Protein AF-A0A183AAL3-F1 (afdb_monomer_lite)

Secondary structure (DSSP, 8-state):
----HHHHHHHHHHHHHH--HHHHHHHHHHHHHHHHHHHHHHHHHHHTT--EEETTEEEEE--GGG-S-GGGGSHHHHHHHHHHHHHHHHHH-TT--SPEEEEEEEETTEEEEEEE-

pLDDT: mean 75.65, std 17.22, range [31.64, 94.56]

Organism: NCBI:txid27848

Sequence (117 aa):
MDADPMENFQHALDTLSCWSCSSLDAEMTRAQLHLASVASQVRNLLDTDEVVAFGPFLYVYIRKTSLVTIALCNPLSLAILSKYVLMAKAAVRPKLVSYTFSVEYMRHPFFYSLTAQ

Foldseek 3Di:
DCDPPVVVVVLVVVCVVVVDPVSVVVVVVVVVVLVVQLVVLLVVCVVVVQFDDDDLEIEHEADPVNRSDPVCVDPVNVLVSQVVNVVVVCVVDVPNDRGWYWYWYDDPPDTDTDTDD

Radius of gyration: 16.29 Å; chains: 1; bounding box: 38×29×44 Å

Structure (mmCIF, N/CA/C/O backbone):
data_AF-A0A183AAL3-F1
#
_entry.id   AF-A0A183AAL3-F1
#
loop_
_atom_site.group_PDB
_atom_site.id
_atom_site.type_symbol
_atom_site.label_atom_id
_atom_site.label_alt_id
_atom_site.label_comp_id
_atom_site.label_asym_id
_atom_site.label_entity_id
_atom_site.label_seq_id
_atom_site.pdbx_PDB_ins_code
_atom_site.Cartn_x
_atom_site.Cartn_y
_atom_site.Cartn_z
_atom_site.occupancy
_atom_site.B_iso_or_equiv
_atom_site.auth_seq_id
_atom_site.auth_comp_id
_atom_site.auth_asym_id
_atom_site.auth_atom_id
_atom_site.pdbx_PDB_model_num
ATOM 1 N N . MET A 1 1 ? 6.195 -11.731 -10.150 1.00 43.50 1 MET A N 1
ATOM 2 C CA . MET A 1 1 ? 7.635 -12.033 -10.190 1.00 43.50 1 MET A CA 1
ATOM 3 C C . MET A 1 1 ? 8.205 -11.558 -8.874 1.00 43.50 1 MET A C 1
ATOM 5 O O . MET A 1 1 ? 8.212 -10.358 -8.643 1.00 43.50 1 MET A O 1
ATOM 9 N N . ASP A 1 2 ? 8.565 -12.487 -7.993 1.00 50.59 2 ASP A N 1
ATOM 10 C CA . ASP A 1 2 ? 9.332 -12.185 -6.784 1.00 50.59 2 ASP A CA 1
ATOM 11 C C . ASP A 1 2 ? 10.801 -12.014 -7.209 1.00 50.59 2 ASP A C 1
ATOM 13 O O . ASP A 1 2 ? 11.591 -12.946 -7.100 1.00 50.59 2 ASP A O 1
ATOM 17 N N . ALA A 1 3 ? 11.131 -10.872 -7.822 1.00 61.12 3 ALA A N 1
ATOM 18 C CA . ALA A 1 3 ? 12.526 -10.499 -8.061 1.00 61.12 3 ALA A CA 1
ATOM 19 C C . ALA A 1 3 ? 13.201 -10.212 -6.713 1.00 61.12 3 ALA A C 1
ATOM 21 O O . ALA A 1 3 ? 12.529 -9.757 -5.775 1.00 61.12 3 ALA A O 1
ATOM 22 N N . ASP A 1 4 ? 14.498 -10.495 -6.604 1.00 80.00 4 ASP A N 1
ATOM 23 C CA . ASP A 1 4 ? 15.237 -10.301 -5.359 1.00 80.00 4 ASP A CA 1
ATOM 24 C C . ASP A 1 4 ? 15.115 -8.832 -4.891 1.00 80.00 4 ASP A C 1
ATOM 26 O O . ASP A 1 4 ? 15.144 -7.914 -5.718 1.00 80.00 4 ASP A O 1
ATOM 30 N N . PRO A 1 5 ? 14.924 -8.546 -3.587 1.00 78.62 5 PRO A N 1
ATOM 31 C CA . PRO A 1 5 ? 14.786 -7.171 -3.111 1.00 78.62 5 PRO A CA 1
ATOM 32 C C . PRO A 1 5 ? 15.950 -6.258 -3.514 1.00 78.62 5 PRO A C 1
ATOM 34 O O . PRO A 1 5 ? 15.714 -5.071 -3.745 1.00 78.62 5 PRO A O 1
ATOM 37 N N . MET A 1 6 ? 17.173 -6.794 -3.637 1.00 85.38 6 MET A N 1
ATOM 38 C CA . MET A 1 6 ? 18.329 -6.027 -4.101 1.00 85.38 6 MET A CA 1
ATOM 39 C C . MET A 1 6 ? 18.199 -5.665 -5.582 1.00 85.38 6 MET A C 1
ATOM 41 O O . MET A 1 6 ? 18.459 -4.525 -5.955 1.00 85.38 6 MET A O 1
ATOM 45 N N . GLU A 1 7 ? 17.734 -6.595 -6.417 1.00 86.19 7 GLU A N 1
ATOM 46 C CA . GLU A 1 7 ? 17.480 -6.344 -7.841 1.00 86.19 7 GLU A CA 1
ATOM 47 C C . GLU A 1 7 ? 16.383 -5.295 -8.039 1.00 86.19 7 GLU A C 1
ATOM 49 O O . GLU A 1 7 ? 16.533 -4.397 -8.864 1.00 86.19 7 GLU A O 1
ATOM 54 N N . ASN A 1 8 ? 15.309 -5.346 -7.244 1.00 82.44 8 ASN A N 1
ATOM 55 C CA . ASN A 1 8 ? 14.252 -4.331 -7.288 1.00 82.44 8 ASN A CA 1
ATOM 56 C C . ASN A 1 8 ? 14.767 -2.946 -6.879 1.00 82.44 8 ASN A C 1
ATOM 58 O O . ASN A 1 8 ? 14.385 -1.940 -7.477 1.00 82.44 8 ASN A O 1
ATOM 62 N N . PHE A 1 9 ? 15.627 -2.884 -5.859 1.00 85.94 9 PHE A N 1
ATOM 63 C CA . PHE A 1 9 ? 16.234 -1.630 -5.422 1.00 85.94 9 PHE A CA 1
ATOM 64 C C . PHE A 1 9 ? 17.185 -1.069 -6.482 1.00 85.94 9 PHE A C 1
ATOM 66 O O . PHE A 1 9 ? 17.091 0.110 -6.823 1.00 85.94 9 PHE A O 1
ATOM 73 N N . GLN A 1 10 ? 18.044 -1.917 -7.051 1.00 87.50 10 GLN A N 1
ATOM 74 C CA . GLN A 1 10 ? 18.946 -1.529 -8.129 1.00 87.50 10 GLN A CA 1
ATOM 75 C C . GLN A 1 10 ? 18.162 -1.060 -9.360 1.00 87.50 10 GLN A C 1
ATOM 77 O O . GLN A 1 10 ? 18.443 0.011 -9.880 1.00 87.50 10 GLN A O 1
ATOM 82 N N . HIS A 1 11 ? 17.104 -1.771 -9.757 1.00 84.44 11 HIS A N 1
ATOM 83 C CA . HIS A 1 11 ? 16.222 -1.359 -10.851 1.00 84.44 11 HIS A CA 1
ATOM 84 C C . HIS A 1 11 ? 15.557 0.001 -10.583 1.00 84.44 11 HIS A C 1
ATOM 86 O O . HIS A 1 11 ? 15.438 0.833 -11.485 1.00 84.44 11 HIS A O 1
ATOM 92 N N . ALA A 1 12 ? 15.120 0.257 -9.346 1.00 84.06 12 ALA A N 1
ATOM 93 C CA . ALA A 1 12 ? 14.565 1.554 -8.969 1.00 84.06 12 ALA A CA 1
ATOM 94 C C . ALA A 1 12 ? 15.617 2.675 -9.069 1.00 84.06 12 ALA A C 1
ATOM 96 O O . ALA A 1 12 ? 15.308 3.754 -9.574 1.00 84.06 12 ALA A O 1
ATOM 97 N N . LEU A 1 13 ? 16.863 2.417 -8.655 1.00 86.12 13 LEU A N 1
ATOM 98 C CA . LEU A 1 13 ? 17.979 3.353 -8.828 1.00 86.12 13 LEU A CA 1
ATOM 99 C C . LEU A 1 13 ? 18.319 3.584 -10.303 1.00 86.12 13 LEU A C 1
ATOM 101 O O . LEU A 1 13 ? 18.522 4.726 -10.708 1.00 86.12 13 LEU A O 1
ATOM 105 N N . ASP A 1 14 ? 18.330 2.528 -11.110 1.00 84.31 14 ASP A N 1
ATOM 106 C CA . ASP A 1 14 ? 18.637 2.608 -12.536 1.00 84.31 14 ASP A CA 1
ATOM 107 C C . ASP A 1 14 ? 17.552 3.378 -13.298 1.00 84.31 14 ASP A C 1
ATOM 109 O O . ASP A 1 14 ? 17.842 4.178 -14.187 1.00 84.31 14 ASP A O 1
ATOM 113 N N . THR A 1 15 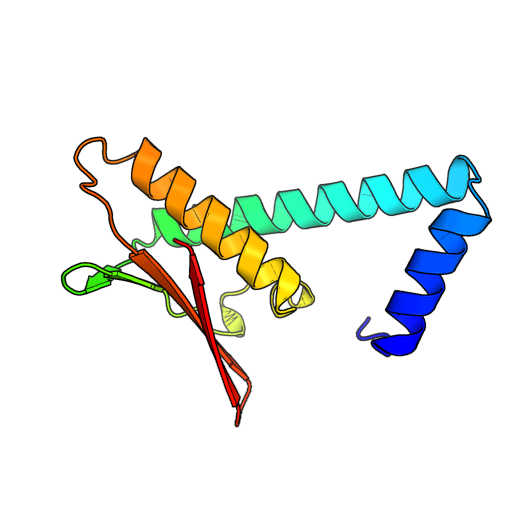? 16.290 3.240 -12.885 1.00 81.12 15 THR A N 1
ATOM 114 C CA . THR A 1 15 ? 15.187 4.058 -13.411 1.00 81.12 15 THR A CA 1
ATOM 115 C C . THR A 1 15 ? 15.435 5.548 -13.140 1.00 81.12 15 THR A C 1
ATOM 117 O O . THR A 1 15 ? 15.222 6.391 -14.015 1.00 81.12 15 THR A O 1
ATOM 120 N N . LEU A 1 16 ? 15.942 5.877 -11.947 1.00 78.69 16 LEU A N 1
ATOM 121 C CA . LEU A 1 16 ? 16.290 7.244 -11.550 1.00 78.69 16 LEU A CA 1
ATOM 122 C C . LEU A 1 16 ? 17.592 7.760 -12.170 1.00 78.69 16 LEU A C 1
ATOM 124 O O . LEU A 1 16 ? 17.807 8.969 -12.160 1.00 78.69 16 LEU A O 1
ATOM 128 N N . SER A 1 17 ? 18.464 6.903 -12.694 1.00 80.00 17 SER A N 1
ATOM 129 C CA . SER A 1 17 ? 19.690 7.336 -13.371 1.00 80.00 17 SER A CA 1
ATOM 130 C C . SER A 1 17 ? 19.491 7.496 -14.878 1.00 80.00 17 SER A C 1
ATOM 132 O O . SER A 1 17 ? 20.090 8.382 -15.484 1.00 80.00 17 SER A O 1
ATOM 134 N N . CYS A 1 18 ? 18.618 6.683 -15.483 1.00 67.75 18 CYS A N 1
ATOM 135 C CA . CYS A 1 18 ? 18.502 6.592 -16.936 1.00 67.75 18 CYS A CA 1
ATOM 136 C C . CYS A 1 18 ? 17.393 7.461 -17.551 1.00 67.75 18 CYS A C 1
ATOM 138 O O . CYS A 1 18 ? 17.384 7.561 -18.774 1.00 67.75 18 CYS A O 1
ATOM 140 N N . TRP A 1 19 ? 16.473 8.042 -16.753 1.00 67.00 19 TRP A N 1
ATOM 141 C CA . TRP A 1 19 ? 15.388 9.004 -17.104 1.00 67.00 19 TRP A CA 1
ATOM 142 C C . TRP A 1 19 ? 14.908 8.970 -18.567 1.00 67.00 19 TRP A C 1
ATOM 144 O O . TRP A 1 19 ? 14.694 9.998 -19.212 1.00 67.00 19 TRP A O 1
ATOM 154 N N . SER A 1 20 ? 14.723 7.774 -19.120 1.00 66.94 20 SER A N 1
ATOM 155 C CA . SER A 1 20 ? 14.194 7.621 -20.466 1.00 66.94 20 SER A CA 1
ATOM 156 C C . SER A 1 20 ? 12.677 7.636 -20.362 1.00 66.94 20 SER A C 1
ATOM 158 O O . SER A 1 20 ? 12.097 6.947 -19.521 1.00 66.94 20 SER A O 1
ATOM 160 N N . CYS A 1 21 ? 12.026 8.437 -21.208 1.00 65.56 21 CYS A N 1
ATOM 161 C CA . CYS A 1 21 ? 10.569 8.600 -21.190 1.00 65.56 21 CYS A CA 1
ATOM 162 C C . CYS A 1 21 ? 9.844 7.243 -21.266 1.00 65.56 21 CYS A C 1
ATOM 164 O O . CYS A 1 21 ? 8.891 7.006 -20.534 1.00 65.56 21 CYS A O 1
ATOM 166 N N . SER A 1 22 ? 10.365 6.309 -22.069 1.00 73.19 22 SER A N 1
ATOM 167 C CA . SER A 1 22 ? 9.807 4.963 -22.235 1.00 73.19 22 SER A CA 1
ATOM 168 C C . SER A 1 22 ? 9.910 4.085 -20.983 1.00 73.19 22 SER A C 1
ATOM 170 O O . SER A 1 22 ? 8.973 3.346 -20.683 1.00 73.19 22 SER A O 1
ATOM 172 N N . SER A 1 23 ? 11.018 4.155 -20.237 1.00 71.81 23 SER A N 1
ATOM 173 C CA . SER A 1 23 ? 11.159 3.427 -18.969 1.00 71.81 23 SER A CA 1
ATOM 174 C C . SER A 1 23 ? 10.253 4.018 -17.890 1.00 71.81 23 SER A C 1
ATOM 176 O O . SER A 1 23 ? 9.679 3.280 -17.092 1.00 71.81 23 SER A O 1
ATOM 178 N N . LEU A 1 24 ? 10.099 5.343 -17.875 1.00 80.75 24 LEU A N 1
ATOM 179 C CA . LEU A 1 24 ? 9.270 6.038 -16.897 1.00 80.75 24 LEU A CA 1
ATOM 180 C C . LEU A 1 24 ? 7.772 5.781 -17.124 1.00 80.75 24 LEU A C 1
ATOM 182 O O . LEU A 1 24 ? 7.050 5.536 -16.161 1.00 80.75 24 LEU A O 1
ATOM 186 N N . ASP A 1 25 ? 7.312 5.753 -18.377 1.00 85.75 25 ASP A N 1
ATOM 187 C CA . ASP A 1 25 ? 5.919 5.431 -18.718 1.00 85.75 25 ASP A CA 1
ATOM 188 C C . ASP A 1 25 ? 5.534 4.005 -18.297 1.00 85.75 25 ASP A C 1
ATOM 190 O O . ASP A 1 25 ? 4.434 3.765 -17.781 1.00 85.75 25 ASP A O 1
ATOM 194 N N . ALA A 1 26 ? 6.454 3.049 -18.465 1.00 84.44 26 ALA A N 1
ATOM 195 C CA . ALA A 1 26 ? 6.255 1.674 -18.020 1.00 84.44 26 ALA A CA 1
ATOM 196 C C . ALA A 1 26 ? 6.119 1.587 -16.489 1.00 84.44 26 ALA A C 1
ATOM 198 O O . ALA A 1 26 ? 5.189 0.947 -15.988 1.00 84.44 26 ALA A O 1
ATOM 199 N N . GLU A 1 27 ? 6.988 2.273 -15.741 1.00 85.94 27 GLU A N 1
ATOM 200 C CA . GLU A 1 27 ? 6.906 2.324 -14.277 1.00 85.94 27 GLU A CA 1
ATOM 201 C C . GLU A 1 27 ? 5.672 3.085 -13.783 1.00 85.94 27 GLU A C 1
ATOM 203 O O . GLU A 1 27 ? 5.026 2.660 -12.824 1.00 85.94 27 GLU A O 1
ATOM 208 N N . MET A 1 28 ? 5.261 4.153 -14.470 1.00 8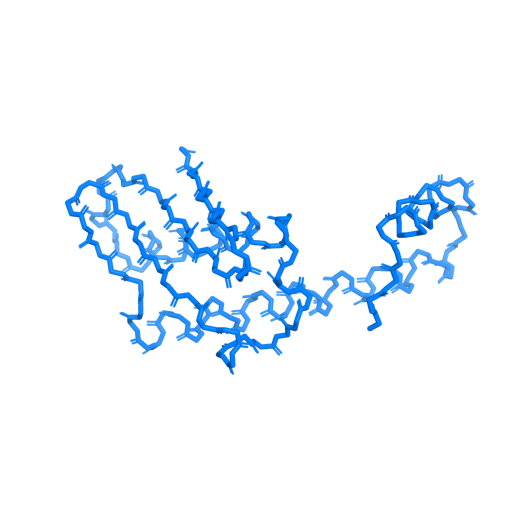8.50 28 MET A N 1
ATOM 209 C CA . MET A 1 28 ? 4.042 4.885 -14.128 1.00 88.50 28 MET A CA 1
ATOM 210 C C . MET A 1 28 ? 2.793 4.025 -14.351 1.00 88.50 28 MET A C 1
ATOM 212 O O . MET A 1 28 ? 1.895 4.004 -13.507 1.00 88.50 28 MET A O 1
ATOM 216 N N . THR A 1 29 ? 2.768 3.235 -15.427 1.00 91.12 29 THR A N 1
ATOM 217 C CA . THR A 1 29 ? 1.709 2.247 -15.674 1.00 91.12 29 THR A CA 1
ATOM 218 C C . THR A 1 29 ? 1.680 1.182 -14.570 1.00 91.12 29 THR A C 1
ATOM 220 O O . THR A 1 29 ? 0.612 0.859 -14.043 1.00 91.12 29 THR A O 1
ATOM 223 N N . ARG A 1 30 ? 2.844 0.666 -14.145 1.00 87.62 30 ARG A N 1
ATOM 224 C CA . ARG A 1 30 ? 2.940 -0.276 -13.011 1.00 87.62 30 ARG A CA 1
ATOM 225 C C . ARG A 1 30 ? 2.431 0.345 -11.710 1.00 87.62 30 ARG A C 1
ATOM 227 O O . ARG A 1 30 ? 1.674 -0.304 -10.986 1.00 87.62 30 ARG A O 1
ATOM 234 N N . ALA A 1 31 ? 2.785 1.598 -11.432 1.00 89.69 31 ALA A N 1
ATOM 235 C CA . ALA A 1 31 ? 2.320 2.323 -10.253 1.00 89.69 31 ALA A CA 1
ATOM 236 C C . ALA A 1 31 ? 0.793 2.511 -10.260 1.00 89.69 31 ALA A C 1
ATOM 238 O O . ALA A 1 31 ? 0.142 2.282 -9.240 1.00 89.69 31 ALA A O 1
ATOM 239 N N . GLN A 1 32 ? 0.199 2.845 -11.410 1.00 93.31 32 GLN A N 1
ATOM 240 C CA . GLN A 1 32 ? -1.256 2.950 -11.561 1.00 93.31 32 GLN A CA 1
ATOM 241 C C . GLN A 1 32 ? -1.963 1.616 -11.296 1.00 93.31 32 GLN A C 1
ATOM 243 O O . GLN A 1 32 ? -2.945 1.580 -10.554 1.00 93.31 32 GLN A O 1
ATOM 248 N N . LEU A 1 33 ? -1.446 0.507 -11.834 1.00 92.75 33 LEU A N 1
ATOM 249 C CA . LEU A 1 33 ? -1.984 -0.833 -11.569 1.00 92.75 33 LEU A CA 1
ATOM 250 C C . LEU A 1 33 ? -1.861 -1.219 -10.088 1.00 92.75 33 LEU A C 1
ATOM 252 O O . LEU A 1 33 ? -2.778 -1.824 -9.519 1.00 92.75 33 LEU A O 1
ATOM 256 N N . HIS A 1 34 ? -0.753 -0.846 -9.443 1.00 91.56 34 HIS A N 1
ATOM 257 C CA . HIS A 1 34 ? -0.566 -1.065 -8.012 1.00 91.56 34 HIS A CA 1
ATOM 258 C C . HIS A 1 34 ? -1.592 -0.279 -7.187 1.00 91.56 34 HIS A C 1
ATOM 260 O O . HIS A 1 34 ? -2.254 -0.855 -6.325 1.00 91.56 34 HIS A O 1
ATOM 266 N N . LEU A 1 35 ? -1.797 1.004 -7.497 1.00 92.06 35 LEU A N 1
ATOM 267 C CA . LEU A 1 35 ? -2.797 1.845 -6.836 1.00 92.06 35 LEU A CA 1
ATOM 268 C C . LEU A 1 35 ? -4.227 1.348 -7.070 1.00 92.06 35 LEU A C 1
ATOM 270 O O . LEU A 1 35 ? -5.022 1.325 -6.132 1.00 92.06 35 LEU A O 1
ATOM 274 N N . ALA A 1 36 ? -4.554 0.890 -8.280 1.00 94.19 36 ALA A N 1
ATOM 275 C CA . ALA A 1 36 ? -5.848 0.276 -8.569 1.00 94.19 36 ALA A CA 1
ATOM 276 C C . ALA A 1 36 ? -6.075 -0.987 -7.721 1.00 94.19 36 ALA A C 1
ATOM 278 O O . ALA A 1 36 ? -7.161 -1.185 -7.173 1.00 94.19 36 ALA A O 1
ATOM 279 N N . SER A 1 37 ? -5.031 -1.803 -7.542 1.00 93.06 37 SER A N 1
ATOM 280 C CA . SER A 1 37 ? -5.076 -2.987 -6.678 1.00 93.06 37 SER A CA 1
ATOM 281 C C . SER A 1 37 ? -5.267 -2.614 -5.203 1.00 93.06 37 SER A C 1
ATOM 283 O O . SER A 1 37 ? -6.078 -3.239 -4.521 1.00 93.06 37 SER A O 1
ATOM 285 N N . VAL A 1 38 ? -4.580 -1.569 -4.718 1.00 92.88 38 VAL A N 1
ATOM 286 C CA . VAL A 1 38 ? -4.778 -1.019 -3.363 1.00 92.88 38 VAL A CA 1
ATOM 287 C C . VAL A 1 38 ? -6.221 -0.552 -3.189 1.00 92.88 38 VAL A C 1
ATOM 289 O O . VAL A 1 38 ? -6.881 -0.965 -2.242 1.00 92.88 38 VAL A O 1
ATOM 292 N N . ALA A 1 39 ? -6.744 0.258 -4.110 1.00 93.19 39 ALA A N 1
ATOM 293 C CA . ALA A 1 39 ? -8.107 0.776 -4.033 1.00 93.19 39 ALA A CA 1
ATOM 294 C C . ALA A 1 39 ? -9.157 -0.346 -4.043 1.00 93.19 39 ALA A C 1
ATOM 296 O O . ALA A 1 39 ? -10.119 -0.301 -3.273 1.00 93.19 39 ALA A O 1
ATOM 297 N N . SER A 1 40 ? -8.952 -1.378 -4.868 1.00 94.56 40 SER A N 1
ATOM 298 C CA . SER A 1 40 ? -9.804 -2.568 -4.874 1.00 94.56 40 SER A CA 1
ATOM 299 C C . SER A 1 40 ? -9.745 -3.315 -3.543 1.00 94.56 40 SER A C 1
ATOM 301 O O . SER A 1 40 ? -10.785 -3.723 -3.036 1.00 94.56 40 SER A O 1
ATOM 303 N N . GLN A 1 41 ? -8.555 -3.476 -2.955 1.00 93.25 41 GLN A N 1
ATOM 304 C CA . GLN A 1 41 ? -8.414 -4.130 -1.657 1.00 93.25 41 GLN A CA 1
ATOM 305 C C . GLN A 1 41 ? -9.103 -3.330 -0.549 1.00 93.25 41 GLN A C 1
ATOM 307 O O . GLN A 1 41 ? -9.815 -3.916 0.260 1.00 93.25 41 GLN A O 1
ATOM 312 N N . VAL A 1 42 ? -8.928 -2.004 -0.519 1.00 92.81 42 VAL A N 1
ATOM 313 C CA . VAL A 1 42 ? -9.599 -1.122 0.448 1.00 92.81 42 VAL A CA 1
ATOM 314 C C . VAL A 1 42 ? -11.107 -1.288 0.342 1.00 92.81 42 VAL A C 1
ATOM 316 O O . VAL A 1 42 ? -11.756 -1.521 1.354 1.00 92.81 42 VAL A O 1
ATOM 319 N N . ARG A 1 43 ? -11.659 -1.226 -0.875 1.00 91.88 43 ARG A N 1
ATOM 320 C CA . ARG A 1 43 ? -13.093 -1.420 -1.101 1.00 91.88 43 ARG A CA 1
ATOM 321 C C . ARG A 1 43 ? -13.569 -2.762 -0.556 1.00 91.88 43 ARG A C 1
ATOM 323 O O . ARG A 1 43 ? -14.497 -2.772 0.238 1.00 91.88 43 ARG A O 1
ATOM 330 N N . ASN A 1 44 ? -12.882 -3.854 -0.895 1.00 91.94 44 ASN A N 1
ATOM 331 C CA . ASN A 1 44 ? -13.239 -5.185 -0.404 1.00 91.94 44 ASN A CA 1
ATOM 332 C C . ASN A 1 44 ? -13.289 -5.225 1.130 1.00 91.94 44 ASN A C 1
ATOM 334 O O . ASN A 1 44 ? -14.266 -5.712 1.679 1.00 91.94 44 ASN A O 1
ATOM 338 N N . LEU A 1 45 ? -12.283 -4.663 1.813 1.00 90.25 45 LEU A N 1
ATOM 339 C CA . LEU A 1 45 ? -12.225 -4.627 3.282 1.00 90.25 45 LEU A CA 1
ATOM 340 C C . LEU A 1 45 ? -13.336 -3.778 3.919 1.00 90.25 45 LEU A C 1
ATOM 342 O O . LEU A 1 45 ? -13.748 -4.039 5.050 1.00 90.25 45 LEU A O 1
ATOM 346 N N . LEU A 1 46 ? -13.788 -2.729 3.229 1.00 88.69 46 LEU A N 1
ATOM 347 C CA . LEU A 1 46 ? -14.899 -1.898 3.690 1.00 88.69 46 LEU A CA 1
ATOM 348 C C . LEU A 1 46 ? -16.245 -2.585 3.468 1.00 88.69 46 LEU A C 1
ATOM 350 O O . LEU A 1 46 ? -17.079 -2.548 4.370 1.00 88.69 46 LEU A O 1
ATOM 354 N N . ASP A 1 47 ? -16.428 -3.209 2.305 1.00 89.56 47 ASP A N 1
ATOM 355 C CA . ASP A 1 47 ? -17.671 -3.869 1.900 1.00 89.56 47 ASP A CA 1
ATOM 356 C C . ASP A 1 47 ? -17.942 -5.133 2.731 1.00 89.56 47 ASP A C 1
ATOM 358 O O . ASP A 1 47 ? -19.094 -5.431 3.038 1.00 89.56 47 ASP A O 1
ATOM 362 N N . THR A 1 48 ? -16.894 -5.857 3.143 1.00 86.19 48 THR A N 1
ATOM 363 C CA . THR A 1 48 ? -17.006 -7.039 4.017 1.00 86.19 48 THR A CA 1
ATOM 364 C C . THR A 1 48 ? -17.017 -6.709 5.512 1.00 86.19 48 THR A C 1
ATOM 366 O O . THR A 1 48 ? -17.132 -7.617 6.331 1.00 86.19 48 THR A O 1
ATOM 369 N N . ASP A 1 49 ? -16.892 -5.428 5.875 1.00 82.50 49 ASP A N 1
ATOM 370 C CA . ASP A 1 49 ? -16.739 -4.929 7.249 1.00 82.50 49 ASP A CA 1
ATOM 371 C C . ASP A 1 49 ? -15.664 -5.671 8.076 1.00 82.50 49 ASP A C 1
ATOM 373 O O . ASP A 1 49 ? -15.775 -5.818 9.290 1.00 82.50 49 ASP A O 1
ATOM 377 N N . GLU A 1 50 ? -14.579 -6.110 7.425 1.00 83.38 50 GLU A N 1
ATOM 378 C CA . GLU A 1 50 ? -13.471 -6.831 8.080 1.00 83.38 50 GLU A CA 1
ATOM 379 C C . GLU A 1 50 ? -12.590 -5.933 8.965 1.00 83.38 50 GLU A C 1
ATOM 381 O O . GLU A 1 50 ? -11.773 -6.417 9.751 1.00 83.38 50 GLU A O 1
ATOM 386 N N . VAL A 1 51 ? -12.744 -4.614 8.848 1.00 84.38 51 VAL A N 1
ATOM 387 C CA . VAL A 1 51 ? -12.024 -3.635 9.666 1.00 84.38 51 VAL A CA 1
ATOM 388 C C . VAL A 1 51 ? -12.806 -3.382 10.951 1.00 84.38 51 VAL A C 1
ATOM 390 O O . VAL A 1 51 ? -13.803 -2.653 10.958 1.00 84.38 51 VAL A O 1
ATOM 393 N N . VAL A 1 52 ? -12.311 -3.948 12.046 1.00 82.44 52 VAL A N 1
ATOM 394 C CA . VAL A 1 52 ? -12.956 -3.945 13.360 1.00 82.44 52 VAL A CA 1
ATOM 395 C C . VAL A 1 52 ? -12.294 -2.955 14.315 1.00 82.44 52 VAL A C 1
ATOM 397 O O . VAL A 1 52 ? -11.081 -2.757 14.299 1.00 82.44 52 VAL A O 1
ATOM 400 N N . ALA A 1 53 ? -13.097 -2.322 15.171 1.00 79.44 53 ALA A N 1
ATOM 401 C CA . ALA A 1 53 ? -12.597 -1.472 16.248 1.00 79.44 53 ALA A CA 1
ATOM 402 C C . ALA A 1 53 ? -12.363 -2.305 17.511 1.00 79.44 53 ALA A C 1
ATOM 404 O O . ALA A 1 53 ? -13.267 -2.990 17.988 1.00 79.44 53 ALA A O 1
ATOM 405 N N . PHE A 1 54 ? -11.162 -2.212 18.068 1.00 77.88 54 PHE A N 1
ATOM 406 C CA . PHE A 1 54 ? -10.770 -2.848 19.315 1.00 77.88 54 PHE A CA 1
ATOM 407 C C . PHE A 1 54 ? -10.351 -1.773 20.324 1.00 77.88 54 PHE A C 1
ATOM 409 O O . PHE A 1 54 ? -9.184 -1.396 20.438 1.00 77.88 54 PHE A O 1
ATOM 416 N N . GLY A 1 55 ? -11.339 -1.217 21.032 1.00 77.88 55 GLY A N 1
ATOM 417 C CA . GLY A 1 55 ? -11.123 -0.095 21.948 1.00 77.88 55 GLY A CA 1
ATOM 418 C C . GLY A 1 55 ? -10.674 1.165 21.191 1.00 77.88 55 GLY A C 1
ATOM 419 O O . GLY A 1 55 ? -11.419 1.617 20.323 1.00 77.88 55 GLY A O 1
ATOM 420 N N . PRO A 1 56 ? -9.495 1.747 21.493 1.00 78.25 56 PRO A N 1
ATOM 421 C CA . PRO A 1 56 ? -8.985 2.940 20.812 1.00 78.25 56 PRO A CA 1
ATOM 422 C C . PRO A 1 56 ? -8.224 2.628 19.509 1.00 78.25 56 PRO A C 1
ATOM 424 O O . PRO A 1 56 ? -7.662 3.539 18.897 1.00 78.25 56 PRO A O 1
ATOM 427 N N . PHE A 1 57 ? -8.206 1.364 19.072 1.00 78.31 57 PHE A N 1
ATOM 428 C CA . PHE A 1 57 ? -7.505 0.937 17.866 1.00 78.31 57 PHE A CA 1
ATOM 429 C C . PHE A 1 57 ? -8.453 0.375 16.816 1.00 78.31 57 PHE A C 1
ATOM 431 O O . PHE A 1 57 ? -9.490 -0.207 17.133 1.00 78.31 57 PHE A O 1
ATOM 438 N N . LEU A 1 58 ? -8.068 0.514 15.556 1.00 81.44 58 LEU A N 1
ATOM 439 C CA . LEU A 1 58 ? -8.678 -0.203 14.444 1.00 81.44 58 LEU A CA 1
ATOM 440 C C . LEU A 1 58 ? -7.748 -1.328 14.002 1.00 81.44 58 LEU A C 1
ATOM 442 O O . LEU A 1 58 ? -6.536 -1.133 13.908 1.00 81.44 58 LEU A O 1
ATOM 446 N N . TYR A 1 59 ? -8.337 -2.481 13.717 1.00 83.75 59 TYR A N 1
ATOM 447 C CA . TYR A 1 59 ? -7.640 -3.710 13.390 1.00 83.75 59 TYR A CA 1
ATOM 448 C C . TYR A 1 59 ? -8.230 -4.353 12.139 1.00 83.75 59 T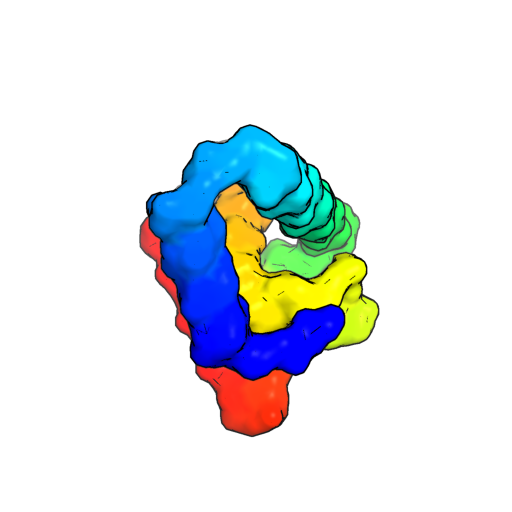YR A C 1
ATOM 450 O O . TYR A 1 59 ? -9.446 -4.367 11.946 1.00 83.75 59 TYR A O 1
ATOM 458 N N . VAL A 1 60 ? -7.365 -4.916 11.300 1.00 85.62 60 VAL A N 1
ATOM 459 C CA . VAL A 1 60 ? -7.775 -5.736 10.161 1.00 85.62 60 VAL A CA 1
ATOM 460 C C . VAL A 1 60 ? -6.796 -6.886 9.976 1.00 85.62 60 VAL A C 1
ATOM 462 O O . VAL A 1 60 ? -5.580 -6.686 9.966 1.00 85.62 60 VAL A O 1
ATOM 465 N N . TYR A 1 61 ? -7.342 -8.088 9.814 1.00 85.25 61 TYR A N 1
ATOM 466 C CA . TYR A 1 61 ? -6.582 -9.289 9.498 1.00 85.25 61 TYR A CA 1
ATOM 467 C C . TYR A 1 61 ? -6.813 -9.659 8.0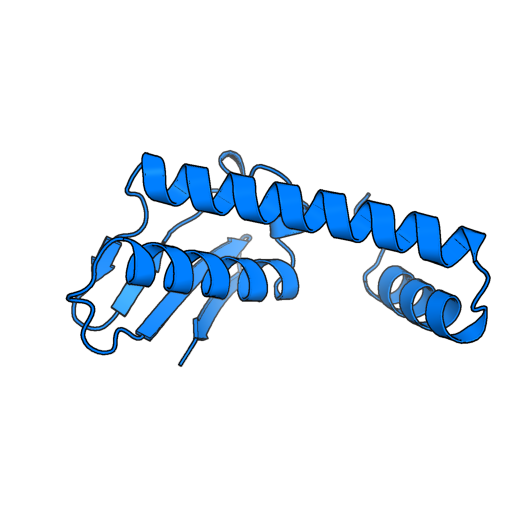37 1.00 85.25 61 TYR A C 1
ATOM 469 O O . TYR A 1 61 ? -7.925 -10.012 7.653 1.00 85.25 61 TYR A O 1
ATOM 477 N N . ILE A 1 62 ? -5.757 -9.617 7.223 1.00 85.44 62 ILE A N 1
ATOM 478 C CA . ILE A 1 62 ? -5.857 -9.939 5.796 1.00 85.44 62 ILE A CA 1
ATOM 479 C C . ILE A 1 62 ? -5.192 -11.285 5.533 1.00 85.44 62 ILE A C 1
ATOM 481 O O . ILE A 1 62 ? -3.967 -11.427 5.578 1.00 85.44 62 ILE A O 1
ATOM 485 N N . ARG A 1 63 ? -6.007 -12.295 5.218 1.00 83.31 63 ARG A N 1
ATOM 486 C CA . ARG A 1 63 ? -5.499 -13.611 4.820 1.00 83.31 63 ARG A CA 1
ATOM 487 C C . ARG A 1 63 ? -4.847 -13.519 3.439 1.00 83.31 63 ARG A C 1
ATOM 489 O O . ARG A 1 63 ? -5.376 -12.865 2.547 1.00 83.31 63 ARG A O 1
ATOM 496 N N . LYS A 1 64 ? -3.753 -14.258 3.211 1.00 79.31 64 LYS A N 1
ATOM 497 C CA . LYS A 1 64 ? -3.051 -14.284 1.910 1.00 79.31 64 LYS A CA 1
ATOM 498 C C . LYS A 1 64 ? -3.974 -14.612 0.725 1.00 79.31 64 LYS A C 1
ATOM 500 O O . LYS A 1 64 ? -3.787 -14.068 -0.354 1.00 79.31 64 LYS A O 1
ATOM 505 N N . THR A 1 65 ? -4.970 -15.478 0.924 1.00 82.31 65 THR A N 1
ATOM 506 C CA . THR A 1 65 ? -5.964 -15.852 -0.102 1.00 82.31 65 THR A CA 1
ATOM 507 C C . THR A 1 65 ? -6.971 -14.747 -0.419 1.00 82.31 65 THR A C 1
ATOM 509 O O . THR A 1 65 ? -7.608 -14.804 -1.462 1.00 82.31 65 THR A O 1
ATOM 512 N N . SER A 1 66 ? -7.134 -13.772 0.476 1.00 82.69 66 SER A N 1
ATOM 513 C CA . SER A 1 66 ? -8.067 -12.647 0.334 1.00 82.69 66 SER A CA 1
ATOM 514 C C . SER A 1 66 ? -7.405 -11.407 -0.280 1.00 82.69 66 SER A C 1
ATOM 516 O O . SER A 1 66 ? -8.062 -10.380 -0.449 1.00 82.69 66 SER A O 1
ATOM 518 N N . LEU A 1 67 ? -6.105 -11.480 -0.589 1.00 84.81 67 LEU A N 1
ATOM 519 C CA . LEU A 1 67 ? -5.383 -10.399 -1.246 1.00 84.81 67 LEU A CA 1
ATOM 520 C C . LEU A 1 67 ? -5.709 -10.359 -2.736 1.00 84.81 67 LEU A C 1
ATOM 522 O O . LEU A 1 67 ? -5.554 -11.354 -3.439 1.00 84.81 67 LEU A O 1
ATOM 526 N N . VAL A 1 68 ? -6.050 -9.169 -3.228 1.00 86.25 68 VAL A N 1
ATOM 527 C CA . VAL A 1 68 ? -6.233 -8.901 -4.665 1.00 86.25 68 VAL A CA 1
ATOM 528 C C . VAL A 1 68 ? -4.944 -9.180 -5.449 1.00 86.25 68 VAL A C 1
ATOM 530 O O . VAL A 1 68 ? -4.987 -9.637 -6.588 1.00 86.25 68 VAL A O 1
ATOM 533 N N . THR A 1 69 ? -3.780 -8.928 -4.845 1.00 84.75 69 THR A N 1
ATOM 534 C CA . THR A 1 69 ? -2.477 -9.238 -5.443 1.00 84.75 69 THR A CA 1
ATOM 535 C C . THR A 1 69 ? -1.422 -9.530 -4.380 1.00 84.75 69 THR A C 1
ATOM 537 O O . THR A 1 69 ? -1.409 -8.921 -3.310 1.00 84.75 69 THR A O 1
ATOM 540 N N . ILE A 1 70 ? -0.485 -10.426 -4.700 1.00 83.31 70 ILE A N 1
ATOM 541 C CA . ILE A 1 70 ? 0.658 -10.784 -3.840 1.00 83.31 70 ILE A CA 1
ATOM 542 C C . ILE A 1 70 ? 1.596 -9.581 -3.635 1.00 83.31 70 ILE A C 1
ATOM 544 O O . ILE A 1 70 ? 2.278 -9.499 -2.619 1.00 83.31 70 ILE A O 1
ATOM 548 N N . ALA A 1 71 ? 1.592 -8.600 -4.545 1.00 78.19 71 ALA A N 1
ATOM 549 C CA . ALA A 1 71 ? 2.393 -7.382 -4.396 1.00 78.19 71 ALA A CA 1
ATOM 550 C C . ALA A 1 71 ? 2.035 -6.581 -3.127 1.00 78.19 71 ALA A C 1
ATOM 552 O O . ALA A 1 71 ? 2.881 -5.878 -2.583 1.00 78.19 71 ALA A O 1
ATOM 553 N N . LEU A 1 72 ? 0.807 -6.727 -2.613 1.00 81.81 72 LEU A N 1
ATOM 554 C CA . LEU A 1 72 ? 0.375 -6.091 -1.366 1.00 81.81 72 LEU A CA 1
ATOM 555 C C . LEU A 1 72 ? 1.010 -6.719 -0.117 1.00 81.81 72 LEU A C 1
ATOM 557 O O . LEU A 1 72 ? 0.915 -6.137 0.954 1.00 81.81 72 LEU A O 1
ATOM 561 N N . CYS A 1 73 ? 1.686 -7.866 -0.232 1.00 82.38 73 CYS A N 1
ATOM 562 C CA . CYS A 1 73 ? 2.438 -8.469 0.870 1.00 82.38 73 CYS A CA 1
ATOM 563 C C . CYS A 1 73 ? 3.721 -7.693 1.221 1.00 82.38 73 CYS A C 1
ATOM 565 O O . CYS A 1 73 ? 4.339 -7.986 2.245 1.00 82.38 73 CYS A O 1
ATOM 567 N N . ASN A 1 74 ? 4.162 -6.758 0.371 1.00 84.19 74 ASN A N 1
ATOM 568 C CA . ASN A 1 74 ? 5.316 -5.910 0.653 1.00 84.19 74 ASN A CA 1
ATOM 569 C C . ASN A 1 74 ? 4.992 -4.965 1.833 1.00 84.19 74 ASN A C 1
ATOM 571 O O . ASN A 1 74 ? 3.948 -4.310 1.797 1.00 84.19 74 ASN A O 1
ATOM 575 N N . PRO A 1 75 ? 5.872 -4.835 2.848 1.00 83.81 75 PRO A N 1
ATOM 576 C CA . PRO A 1 75 ? 5.683 -3.907 3.965 1.00 83.81 75 PRO A CA 1
ATOM 577 C C . PRO A 1 75 ? 5.339 -2.466 3.556 1.00 83.81 75 PRO A C 1
ATOM 579 O O . PRO A 1 75 ? 4.500 -1.833 4.194 1.00 83.81 75 PRO A O 1
ATOM 582 N N . LEU A 1 76 ? 5.933 -1.950 2.474 1.00 86.81 76 LEU A N 1
ATOM 583 C CA . LEU A 1 76 ? 5.633 -0.608 1.963 1.00 86.81 76 LEU A CA 1
ATOM 584 C C . LEU A 1 76 ? 4.207 -0.524 1.412 1.00 86.81 76 LEU A C 1
ATOM 586 O O . LEU A 1 76 ? 3.476 0.417 1.715 1.00 86.81 76 LEU A O 1
ATOM 590 N N . SER A 1 77 ? 3.780 -1.533 0.654 1.00 87.94 77 SER A N 1
ATOM 591 C CA . SER A 1 77 ? 2.415 -1.620 0.132 1.00 87.94 77 SER A CA 1
ATOM 592 C C . SER A 1 77 ? 1.386 -1.793 1.251 1.00 87.94 77 SER A C 1
ATOM 594 O O . SER A 1 77 ? 0.320 -1.189 1.186 1.00 87.94 77 SER A O 1
ATOM 596 N N . LEU A 1 78 ? 1.718 -2.540 2.310 1.00 86.69 78 LEU A N 1
ATOM 597 C CA . LEU A 1 78 ? 0.910 -2.654 3.530 1.00 86.69 78 LEU A CA 1
ATOM 598 C C . LEU A 1 78 ? 0.774 -1.318 4.266 1.00 86.69 78 LEU A C 1
ATOM 600 O O . LEU A 1 78 ? -0.322 -0.979 4.705 1.00 86.69 78 LEU A O 1
ATOM 604 N N . ALA A 1 79 ? 1.852 -0.537 4.363 1.00 87.56 79 ALA A N 1
ATOM 605 C CA . ALA A 1 79 ? 1.817 0.797 4.960 1.00 87.56 79 ALA A CA 1
ATOM 606 C C . ALA A 1 79 ? 0.992 1.796 4.129 1.00 87.56 79 ALA A C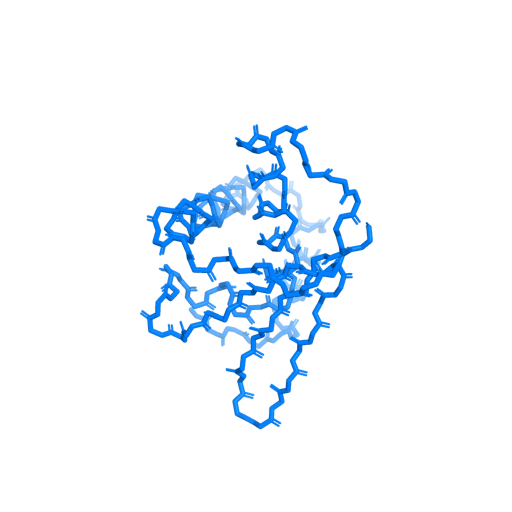 1
ATOM 608 O O . ALA A 1 79 ? 0.345 2.684 4.678 1.00 87.56 79 ALA A O 1
ATOM 609 N N . ILE A 1 80 ? 0.998 1.665 2.801 1.00 90.19 80 ILE A N 1
ATOM 610 C CA . ILE A 1 80 ? 0.127 2.457 1.924 1.00 90.19 80 ILE A CA 1
ATOM 611 C C . ILE A 1 80 ? -1.329 2.021 2.118 1.00 90.19 80 ILE A C 1
ATOM 613 O O . ILE A 1 80 ? -2.196 2.856 2.372 1.00 90.19 80 ILE A O 1
ATOM 617 N N . LEU A 1 81 ? -1.593 0.713 2.058 1.00 90.12 81 LEU A N 1
ATOM 618 C CA . LEU A 1 81 ? -2.922 0.138 2.242 1.00 90.12 81 LEU A CA 1
ATOM 619 C C . LEU A 1 81 ? -3.537 0.564 3.581 1.00 90.12 81 LEU A C 1
ATOM 621 O O . LEU A 1 81 ? -4.685 1.000 3.604 1.00 90.12 81 LEU A O 1
ATOM 625 N N . SER A 1 82 ? -2.773 0.504 4.675 1.00 87.69 82 SER A N 1
ATOM 626 C CA . SER A 1 82 ? -3.249 0.871 6.012 1.00 87.69 82 SER A CA 1
ATOM 627 C C . SER A 1 82 ? -3.742 2.316 6.084 1.00 87.69 82 SER A C 1
ATOM 629 O O . SER A 1 82 ? -4.831 2.575 6.597 1.00 87.69 82 SER A O 1
ATOM 631 N N . LYS A 1 83 ? -2.993 3.251 5.488 1.00 89.38 83 LYS A N 1
ATOM 632 C CA . LYS A 1 83 ? -3.377 4.665 5.404 1.00 89.38 83 LYS A CA 1
ATOM 633 C C . LYS A 1 83 ? -4.667 4.853 4.619 1.00 89.38 83 LYS A C 1
ATOM 635 O O . LYS A 1 83 ? -5.557 5.558 5.086 1.00 89.38 83 LYS A O 1
ATOM 640 N N . TYR A 1 84 ? -4.798 4.209 3.459 1.00 91.38 84 TYR A N 1
ATOM 641 C CA . TYR A 1 84 ? -6.010 4.335 2.649 1.00 91.38 84 TYR A CA 1
ATOM 642 C C . TYR A 1 84 ? -7.237 3.715 3.324 1.00 91.38 84 TYR A C 1
ATOM 644 O O . TYR A 1 84 ? -8.317 4.299 3.249 1.00 91.38 84 TYR A O 1
ATOM 652 N N . VAL A 1 85 ? -7.088 2.586 4.024 1.00 90.19 85 VAL A N 1
ATOM 653 C CA . VAL A 1 85 ? -8.187 1.999 4.807 1.00 90.19 85 VAL A CA 1
ATOM 654 C C . VAL A 1 85 ? -8.620 2.946 5.926 1.00 90.19 85 VAL A C 1
ATOM 656 O O . VAL A 1 85 ? -9.818 3.196 6.072 1.00 90.19 85 VAL A O 1
ATOM 659 N N . LEU A 1 86 ? -7.670 3.514 6.679 1.00 86.12 86 LEU A N 1
ATOM 660 C CA . LEU A 1 86 ? -7.965 4.475 7.742 1.00 86.12 86 LEU A CA 1
ATOM 661 C C . LEU A 1 86 ? -8.680 5.719 7.197 1.00 86.12 86 LEU A C 1
ATOM 663 O O . LEU A 1 86 ? -9.736 6.090 7.710 1.00 86.12 86 LEU A O 1
ATOM 667 N N . MET A 1 87 ? -8.147 6.327 6.132 1.00 87.31 87 MET A N 1
ATOM 668 C CA . MET A 1 87 ? -8.754 7.497 5.487 1.00 87.31 87 MET A CA 1
ATOM 669 C C . MET A 1 87 ? -10.171 7.196 4.992 1.00 87.31 87 MET A C 1
ATOM 671 O O . MET A 1 87 ? -11.086 7.988 5.213 1.00 87.31 87 MET A O 1
ATOM 675 N N . ALA A 1 88 ? -10.378 6.038 4.362 1.00 88.31 88 ALA A N 1
ATOM 676 C CA . ALA A 1 88 ? -11.683 5.661 3.842 1.00 88.31 88 ALA A CA 1
ATOM 677 C C . ALA A 1 88 ? -12.695 5.366 4.966 1.00 88.31 88 ALA A C 1
ATOM 679 O O . ALA A 1 88 ? -13.825 5.850 4.906 1.00 88.31 88 ALA A O 1
ATOM 680 N N . LYS A 1 89 ? -12.301 4.653 6.034 1.00 83.25 89 LYS A N 1
ATOM 681 C CA . LYS A 1 89 ? -13.167 4.453 7.214 1.00 83.25 89 LYS A CA 1
ATOM 682 C C . LYS A 1 89 ? -13.514 5.782 7.895 1.00 83.25 89 LYS A C 1
ATOM 684 O O . LYS A 1 89 ? -14.671 5.968 8.269 1.00 83.25 89 LYS A O 1
ATOM 689 N N . ALA A 1 90 ? -12.556 6.704 8.023 1.00 80.81 90 ALA A N 1
ATOM 690 C CA . ALA A 1 90 ? -12.785 8.032 8.596 1.00 80.81 90 ALA A CA 1
ATOM 691 C C . ALA A 1 90 ? -13.765 8.871 7.756 1.00 80.81 90 ALA A C 1
ATOM 693 O O . ALA A 1 90 ? -14.641 9.529 8.313 1.00 80.81 90 ALA A O 1
ATOM 694 N N . ALA A 1 91 ? -13.678 8.800 6.423 1.00 83.25 91 ALA A N 1
ATOM 695 C CA . ALA A 1 91 ? -14.580 9.520 5.523 1.00 83.25 91 ALA A CA 1
ATOM 696 C C . ALA A 1 91 ? -16.031 9.009 5.589 1.00 83.25 91 ALA A C 1
ATOM 698 O O . ALA A 1 91 ? -16.972 9.794 5.500 1.00 83.25 91 ALA A O 1
ATOM 699 N N . VAL A 1 92 ? -16.224 7.697 5.767 1.00 76.12 92 VAL A N 1
ATOM 700 C CA . VAL A 1 92 ? -17.560 7.076 5.832 1.00 76.12 92 VAL A CA 1
ATOM 701 C C . VAL A 1 92 ? -18.212 7.250 7.210 1.00 76.12 92 VAL A C 1
ATOM 703 O O . VAL A 1 92 ? -19.438 7.261 7.322 1.00 76.12 92 VAL A O 1
ATOM 706 N N . ARG A 1 93 ? -17.422 7.399 8.281 1.00 65.75 93 ARG A N 1
ATOM 707 C CA . ARG A 1 93 ? -17.923 7.550 9.655 1.00 65.75 93 ARG A CA 1
ATOM 708 C C . ARG A 1 93 ? -17.403 8.853 10.284 1.00 65.75 93 ARG A C 1
ATOM 710 O O . ARG A 1 93 ? -16.388 8.829 10.977 1.00 65.75 93 ARG A O 1
ATOM 717 N N . PRO A 1 94 ? -18.140 9.975 10.166 1.00 54.06 94 PRO A N 1
ATOM 718 C CA . PRO A 1 94 ? -17.693 11.293 10.639 1.00 54.06 94 PRO A CA 1
ATOM 719 C C . PRO A 1 94 ? -17.565 11.437 12.171 1.00 54.06 94 PRO A C 1
ATOM 721 O O . PRO A 1 94 ? -17.201 12.502 12.655 1.00 54.06 94 PRO A O 1
ATOM 724 N N . LYS A 1 95 ? -17.849 10.385 12.953 1.00 55.31 95 LYS A N 1
ATOM 725 C CA . LYS A 1 95 ? -17.669 10.346 14.418 1.00 55.31 95 LYS A CA 1
ATOM 726 C C . LYS A 1 95 ? -16.406 9.589 14.859 1.00 55.31 95 LYS A C 1
ATOM 728 O O . LYS A 1 95 ? -16.335 9.165 16.010 1.00 55.31 95 LYS A O 1
ATOM 733 N N . LEU A 1 96 ? -15.425 9.384 13.975 1.00 52.75 96 LEU A N 1
ATOM 734 C CA . LEU A 1 96 ? -14.143 8.799 14.376 1.00 52.75 96 LEU A CA 1
ATOM 735 C C . LEU A 1 96 ? -13.317 9.810 15.190 1.00 52.75 96 LEU A C 1
ATOM 737 O O . LEU A 1 96 ? -12.611 10.651 14.644 1.00 52.75 96 LEU A O 1
ATOM 741 N N . VAL A 1 97 ? -13.420 9.718 16.513 1.00 49.41 97 VAL A N 1
ATOM 742 C CA . VAL A 1 97 ? -12.517 10.373 17.467 1.00 49.41 97 VAL A CA 1
ATOM 743 C C . VAL A 1 97 ? -11.169 9.642 17.405 1.00 49.41 97 VAL A C 1
ATOM 745 O O . VAL A 1 97 ? -11.176 8.441 17.622 1.00 49.41 97 VAL A O 1
ATOM 748 N N . SER A 1 98 ? -10.063 10.327 17.069 1.00 51.44 98 SER A N 1
ATOM 749 C CA . SER A 1 98 ? -8.663 9.831 17.007 1.00 51.44 98 SER A CA 1
ATOM 750 C C . SER A 1 98 ? -8.464 8.341 17.337 1.00 51.44 98 SER A C 1
ATOM 752 O O . SER A 1 98 ? -8.171 7.987 18.478 1.00 51.44 98 SER A O 1
ATOM 754 N N . TYR A 1 99 ? -8.610 7.471 16.335 1.00 49.53 99 TYR A N 1
ATOM 755 C CA . TYR A 1 99 ? -8.275 6.051 16.456 1.00 49.53 99 TYR A CA 1
ATOM 756 C C . TYR A 1 99 ? -6.892 5.799 15.864 1.00 49.53 99 TYR A C 1
ATOM 758 O O . TYR A 1 99 ? -6.593 6.254 14.761 1.00 49.53 99 TYR A O 1
ATOM 766 N N . THR A 1 100 ? -6.082 5.022 16.570 1.00 52.00 100 THR A N 1
ATOM 767 C CA . THR A 1 100 ? -4.791 4.537 16.074 1.00 52.00 100 THR A CA 1
ATOM 768 C C . THR A 1 100 ? -5.033 3.285 15.219 1.00 52.00 100 THR A C 1
ATOM 770 O O . THR A 1 100 ? -5.708 2.355 15.660 1.00 52.00 100 THR A O 1
ATOM 773 N N . PHE A 1 101 ? -4.533 3.237 13.981 1.00 47.81 101 PHE A N 1
ATOM 774 C CA . PHE A 1 101 ? -4.785 2.114 13.060 1.00 47.81 101 PHE A CA 1
ATOM 775 C C . PHE A 1 101 ? -3.607 1.140 13.057 1.00 47.81 101 PHE A C 1
ATOM 777 O O . PHE A 1 101 ? -2.483 1.545 12.756 1.00 47.81 101 PHE A O 1
ATOM 784 N N . SER A 1 102 ? -3.872 -0.133 13.357 1.00 47.66 102 SER A N 1
ATOM 785 C CA . SER A 1 102 ? -2.885 -1.213 13.337 1.00 47.66 102 SER A CA 1
ATOM 786 C C . SER A 1 102 ? -3.276 -2.252 12.290 1.00 47.66 102 SER A C 1
ATOM 788 O O . SER A 1 102 ? -4.315 -2.901 12.394 1.00 47.66 102 SER A O 1
ATOM 790 N N . VAL A 1 103 ? -2.432 -2.424 11.270 1.00 51.69 103 VAL A N 1
ATOM 791 C CA . VAL A 1 103 ? -2.568 -3.533 10.311 1.00 51.69 103 VAL A CA 1
ATOM 792 C C . VAL A 1 103 ? -1.611 -4.635 10.6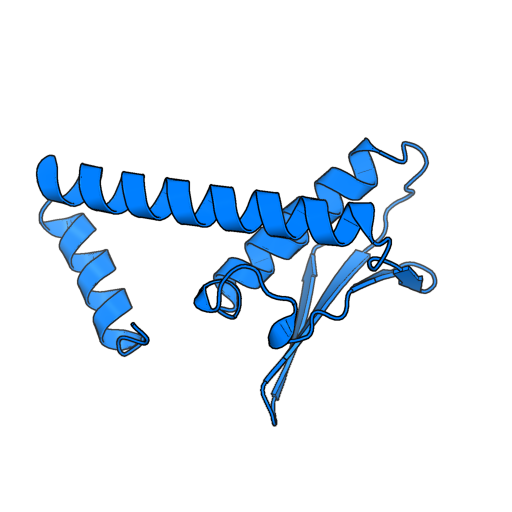96 1.00 51.69 103 VAL A C 1
ATOM 794 O O . VAL A 1 103 ? -0.408 -4.388 10.801 1.00 51.69 103 VAL A O 1
ATOM 797 N N . GLU A 1 104 ? -2.144 -5.844 10.854 1.00 51.03 104 GLU A N 1
ATOM 798 C CA . GLU A 1 104 ? -1.344 -7.045 11.052 1.00 51.03 104 GLU A CA 1
ATOM 799 C C . GLU A 1 104 ? -1.360 -7.916 9.799 1.00 51.03 104 GLU A C 1
ATOM 801 O O . GLU A 1 104 ? -2.405 -8.347 9.306 1.00 51.03 104 GLU A O 1
ATOM 806 N N . TYR A 1 105 ? -0.161 -8.199 9.294 1.00 43.53 105 TYR A N 1
ATOM 807 C CA . TYR A 1 105 ? 0.057 -9.148 8.211 1.00 43.53 105 TYR A CA 1
ATOM 808 C C . TYR A 1 105 ? 0.846 -10.351 8.725 1.00 43.53 105 TYR A C 1
ATOM 810 O O . TYR A 1 105 ? 1.928 -10.200 9.297 1.00 43.53 105 TYR A O 1
ATOM 818 N N . MET A 1 106 ? 0.312 -11.556 8.507 1.00 38.78 106 MET A N 1
ATOM 819 C CA . MET A 1 106 ? 0.930 -12.803 8.955 1.00 38.78 106 MET A CA 1
ATOM 820 C C . MET A 1 106 ? 1.670 -13.476 7.790 1.00 38.78 106 MET A C 1
ATOM 822 O O . MET A 1 106 ? 1.052 -14.044 6.887 1.00 38.78 106 MET A O 1
ATOM 826 N N . ARG A 1 107 ? 3.009 -13.458 7.821 1.00 40.97 107 ARG A N 1
ATOM 827 C CA . ARG A 1 107 ? 3.861 -14.317 6.982 1.00 40.97 107 ARG A CA 1
ATOM 828 C C . ARG A 1 107 ? 4.600 -15.248 7.936 1.00 40.97 107 ARG A C 1
ATOM 830 O O . ARG A 1 107 ? 5.506 -14.792 8.615 1.00 40.97 107 ARG A O 1
ATOM 837 N N . HIS A 1 108 ? 4.197 -16.516 8.045 1.00 36.91 108 HIS A N 1
ATOM 838 C CA . HIS A 1 108 ? 4.868 -17.490 8.925 1.00 36.91 108 HIS A CA 1
ATOM 839 C C . HIS A 1 108 ? 6.408 -17.388 8.795 1.00 36.91 108 HIS A C 1
ATOM 841 O O . HIS A 1 108 ? 6.884 -17.535 7.666 1.00 36.91 108 HIS A O 1
ATOM 847 N N . PRO A 1 109 ? 7.200 -17.155 9.871 1.00 39.34 109 PRO A N 1
ATOM 848 C CA . PRO A 1 109 ? 6.865 -16.993 11.296 1.00 39.34 109 PRO A CA 1
ATOM 849 C C . PRO A 1 109 ? 7.015 -15.547 11.851 1.00 39.34 109 PRO A C 1
ATOM 851 O O . PRO A 1 109 ? 7.363 -15.382 13.017 1.00 39.34 109 PRO A O 1
ATOM 854 N N . PHE A 1 110 ? 6.782 -14.496 11.061 1.00 31.64 110 PHE A N 1
ATOM 855 C CA . PHE A 1 110 ? 6.966 -13.097 11.475 1.00 31.64 110 PHE A CA 1
ATOM 856 C C . PHE A 1 110 ? 5.656 -12.294 11.483 1.00 31.64 110 PHE A C 1
ATOM 858 O O . PHE A 1 110 ? 4.853 -12.362 10.547 1.00 31.64 110 PHE A O 1
ATOM 865 N N . PHE A 1 111 ? 5.470 -11.520 12.555 1.00 40.88 111 PHE A N 1
ATOM 866 C CA . PHE A 1 111 ? 4.381 -10.562 12.735 1.00 40.88 111 PHE A CA 1
ATOM 867 C C . PHE A 1 111 ? 4.872 -9.163 12.361 1.00 40.88 111 PHE A C 1
ATOM 869 O O . PHE A 1 111 ? 5.882 -8.702 12.891 1.00 40.88 111 PHE A O 1
ATOM 876 N N . TYR A 1 112 ? 4.145 -8.478 11.481 1.00 42.84 112 TYR A N 1
ATOM 877 C CA . TYR A 1 112 ? 4.369 -7.061 11.204 1.00 42.84 112 TYR A CA 1
ATOM 878 C C . TYR A 1 112 ? 3.135 -6.288 11.658 1.00 42.84 112 TYR A C 1
ATOM 880 O O . TYR A 1 112 ? 2.067 -6.456 11.073 1.00 42.84 112 TYR A O 1
ATOM 888 N N . SER A 1 113 ? 3.291 -5.478 12.707 1.00 42.50 113 SER A N 1
ATOM 889 C CA . SER A 1 113 ? 2.294 -4.501 13.150 1.00 42.50 113 SER A CA 1
ATOM 890 C C . SER A 1 113 ? 2.734 -3.125 12.664 1.00 42.50 113 SER A C 1
ATOM 892 O O . SER A 1 113 ? 3.820 -2.655 13.006 1.00 42.50 113 SER A O 1
ATOM 894 N N . LEU A 1 114 ? 1.922 -2.509 11.807 1.00 50.47 114 LEU A N 1
ATOM 895 C CA . LEU A 1 114 ? 2.138 -1.150 11.319 1.00 50.47 114 LEU A CA 1
ATOM 896 C C . LEU A 1 114 ? 1.124 -0.228 11.983 1.00 50.47 114 LEU A C 1
ATOM 898 O O . LEU A 1 114 ? -0.058 -0.259 11.646 1.00 50.47 114 LEU A O 1
ATOM 902 N N . THR A 1 115 ? 1.617 0.583 12.914 1.00 41.94 115 THR A N 1
ATOM 903 C CA . THR A 1 115 ? 0.850 1.623 13.600 1.00 41.94 115 THR A CA 1
ATOM 904 C C . THR A 1 115 ? 0.958 2.923 12.811 1.00 41.94 115 THR A C 1
ATOM 906 O O . THR A 1 115 ? 2.046 3.490 12.702 1.00 41.94 115 THR A O 1
ATOM 909 N N . ALA A 1 116 ? -0.153 3.403 12.257 1.00 48.38 116 ALA A N 1
ATOM 910 C CA . ALA A 1 116 ? -0.242 4.759 11.721 1.00 48.38 116 ALA A CA 1
ATOM 911 C C . ALA A 1 116 ? -0.814 5.683 12.810 1.00 48.38 116 ALA A C 1
ATOM 913 O O . ALA A 1 116 ? -1.934 5.448 13.273 1.00 48.38 116 ALA A O 1
ATOM 914 N N . GLN A 1 117 ? -0.014 6.670 13.241 1.00 40.31 117 GLN A N 1
ATOM 915 C CA . GLN A 1 117 ? -0.455 7.814 14.055 1.00 40.31 117 GLN A CA 1
ATOM 916 C C . GLN A 1 117 ? -0.981 8.931 13.157 1.00 40.31 117 GLN A C 1
ATOM 918 O O . GLN A 1 117 ? -0.401 9.113 12.059 1.00 40.31 117 GLN A O 1
#